Protein AF-A0A4Q4NVP1-F1 (afdb_monomer)

pLDDT: mean 74.46, std 16.48, range [39.47, 94.62]

Organism: Alternaria alternata (NCBI:txid5599)

Secondary structure (DSSP, 8-state):
-------------------------TT-SS-TT-EEE-SSSTTEEEEEETTEEEEEEE---SSS-EEE-TTS-EEE----PPP-

Solvent-accessible surface area (backbone atoms only — not comparable to full-atom values): 5457 Å² total; per-residue (Å²): 134,85,83,80,85,84,76,85,78,74,78,75,73,76,74,75,79,75,67,79,72,74,76,75,66,87,81,40,94,38,58,74,72,42,46,29,51,40,93,89,42,83,35,22,26,24,31,18,52,95,38,37,81,38,82,76,49,66,24,73,44,99,87,49,58,28,36,46,38,96,72,23,44,69,39,77,60,70,75,80,74,73,87,129

Radius of gyration: 27.89 Å; Cα contacts (8 Å, |Δi|>4): 116; chains: 1; bounding box: 49×51×80 Å

Foldseek 3Di:
DDDDDDDPPPPPPPPPPPPPPPPPPVPAPDDAQQKAADPVDWQWIWGQDPSDTDTDDGLDDPVFRWGQDGRRDTDGPDPPPPDD

Mean predicted aligned error: 15.38 Å

Nearest PDB structures (foldseek):
  5hbf-assembly3_B  TM=6.694E-01  e=4.512E-01  Homo sapiens
  5hbf-assembly3_A  TM=6.475E-01  e=1.493E+00  Homo sapiens

Structure (mmCIF, N/CA/C/O backbone):
data_AF-A0A4Q4NVP1-F1
#
_entry.id   AF-A0A4Q4NVP1-F1
#
loop_
_atom_site.group_PDB
_atom_site.id
_atom_site.type_symbol
_atom_site.label_atom_id
_atom_site.label_alt_id
_atom_site.label_comp_id
_atom_site.label_asym_id
_atom_site.label_entity_id
_atom_site.label_seq_id
_atom_site.pdbx_PDB_ins_code
_atom_site.Cartn_x
_atom_site.Cartn_y
_atom_site.Cartn_z
_atom_site.occupancy
_atom_site.B_iso_or_equiv
_atom_site.auth_seq_id
_atom_site.auth_comp_id
_atom_site.auth_asym_id
_atom_site.auth_atom_id
_atom_site.pdbx_PDB_model_num
ATOM 1 N N . MET A 1 1 ? -15.506 -42.865 68.857 1.00 39.47 1 MET A N 1
ATOM 2 C CA . MET A 1 1 ? -14.708 -43.217 67.663 1.00 39.47 1 MET A CA 1
ATOM 3 C C . MET A 1 1 ? -15.518 -42.864 66.421 1.00 39.47 1 MET A C 1
ATOM 5 O O . MET A 1 1 ? -16.657 -43.291 66.363 1.00 39.47 1 MET A O 1
ATOM 9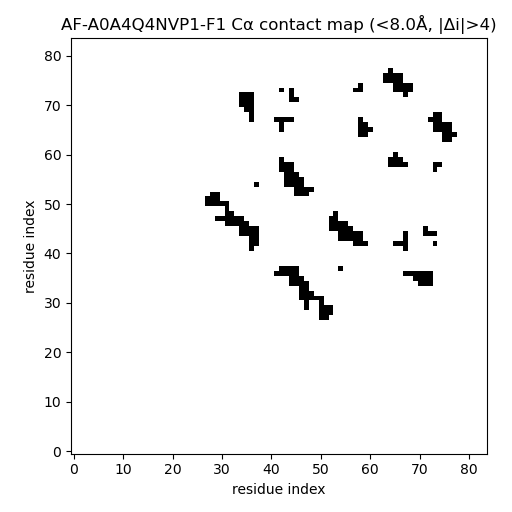 N N . LYS A 1 2 ? -14.899 -42.115 65.489 1.00 41.12 2 LYS A N 1
ATOM 10 C CA . LYS A 1 2 ? -15.254 -41.872 64.065 1.00 41.12 2 LYS A CA 1
ATOM 11 C C . LYS A 1 2 ? -16.609 -41.184 63.795 1.00 41.12 2 LYS A C 1
ATOM 13 O O . LYS A 1 2 ? -17.649 -41.801 63.936 1.00 41.12 2 LYS A O 1
ATOM 18 N N . LEU A 1 3 ? -16.643 -39.856 63.640 1.00 41.22 3 LEU A N 1
ATOM 19 C CA 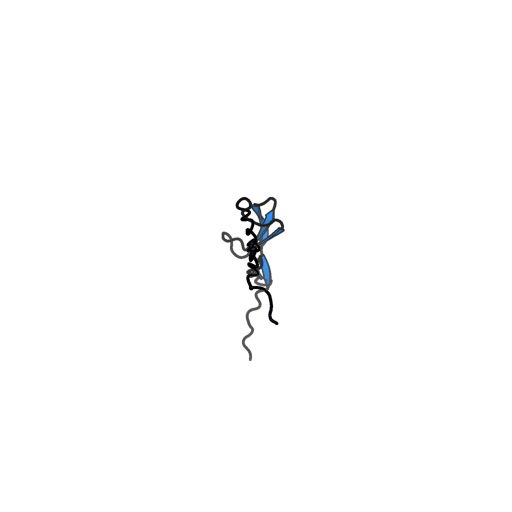. LEU A 1 3 ? -16.239 -38.980 62.512 1.00 41.22 3 LEU A CA 1
ATOM 20 C C . LEU A 1 3 ? -17.336 -38.815 61.450 1.00 41.22 3 LEU A C 1
ATOM 22 O O . LEU A 1 3 ? -17.877 -39.774 60.916 1.00 41.22 3 LEU A O 1
ATOM 26 N N . LEU A 1 4 ? -17.632 -37.536 61.238 1.00 46.75 4 LEU A N 1
ATOM 27 C CA . LEU A 1 4 ? -18.791 -36.929 60.605 1.00 46.75 4 LEU A CA 1
ATOM 28 C C . LEU A 1 4 ? -18.925 -37.311 59.130 1.00 46.75 4 LEU A C 1
ATOM 30 O O . LEU A 1 4 ? -17.943 -37.402 58.394 1.00 46.75 4 LEU A O 1
ATOM 34 N N . THR A 1 5 ? -20.173 -37.500 58.712 1.00 52.91 5 THR A N 1
ATOM 35 C CA . THR A 1 5 ? -20.574 -37.742 57.332 1.00 52.91 5 THR A CA 1
ATOM 36 C C . THR A 1 5 ? -20.158 -36.583 56.437 1.00 52.91 5 THR A C 1
ATOM 38 O O . THR A 1 5 ? -20.697 -35.480 56.496 1.00 52.91 5 THR A O 1
ATOM 41 N N . SER A 1 6 ? -19.174 -36.909 55.608 1.00 52.59 6 SER A N 1
ATOM 42 C CA . SER A 1 6 ? -18.900 -36.392 54.276 1.00 52.59 6 SER A CA 1
ATOM 43 C C . SER A 1 6 ? -20.124 -35.798 53.579 1.00 52.59 6 SER A C 1
ATOM 45 O O . SER A 1 6 ? -21.118 -36.496 53.388 1.00 52.59 6 SER A O 1
ATOM 47 N N . SER A 1 7 ? -20.013 -34.544 53.143 1.00 50.31 7 SER A N 1
ATOM 48 C CA . SER A 1 7 ? -20.477 -34.073 51.829 1.00 50.31 7 SER A CA 1
ATOM 49 C C . SER A 1 7 ? -20.128 -32.598 51.699 1.00 50.31 7 SER A C 1
ATOM 51 O O . SER A 1 7 ? -20.937 -31.706 51.938 1.00 50.31 7 SER A O 1
ATOM 53 N N . ILE A 1 8 ? -18.875 -32.346 51.333 1.00 61.72 8 ILE A N 1
ATOM 54 C CA . ILE A 1 8 ? -18.463 -31.049 50.813 1.00 61.72 8 ILE A CA 1
ATOM 55 C C . ILE A 1 8 ? -19.012 -31.011 49.385 1.00 61.72 8 ILE A C 1
ATOM 57 O O . ILE A 1 8 ? -18.389 -31.523 48.459 1.00 61.72 8 ILE A O 1
ATOM 61 N N . PHE A 1 9 ? -20.217 -30.468 49.205 1.00 52.22 9 PHE A N 1
ATOM 62 C CA . PHE A 1 9 ? -20.664 -30.029 47.886 1.00 52.22 9 PHE A CA 1
ATOM 63 C C . PHE A 1 9 ? -19.893 -28.755 47.563 1.00 52.22 9 PHE A C 1
ATOM 65 O O . PHE A 1 9 ? -20.372 -27.638 47.757 1.00 52.22 9 PHE A O 1
ATOM 72 N N . THR A 1 10 ? -18.647 -28.928 47.132 1.00 55.22 10 THR A N 1
ATOM 73 C CA . THR A 1 10 ? -17.866 -27.861 46.521 1.00 55.22 10 THR A CA 1
ATOM 74 C C . THR A 1 10 ? -18.590 -27.507 45.230 1.00 55.22 10 THR A C 1
ATOM 76 O O . THR A 1 10 ? -18.452 -28.187 44.214 1.00 55.22 10 THR A O 1
ATOM 79 N N . ALA A 1 11 ? -19.443 -26.486 45.295 1.00 57.31 11 ALA A N 1
ATOM 80 C CA . ALA A 1 11 ? -20.017 -25.863 44.122 1.00 57.31 11 ALA A CA 1
ATOM 81 C C . ALA A 1 11 ? -18.844 -25.343 43.285 1.00 57.31 11 ALA A C 1
ATOM 83 O O . ALA A 1 11 ? -18.231 -24.327 43.609 1.00 57.31 11 ALA A O 1
ATOM 84 N N . LEU A 1 12 ? -18.491 -26.096 42.244 1.00 52.53 12 LEU A N 1
ATOM 85 C CA . LEU A 1 12 ? -17.634 -25.630 41.169 1.00 52.53 12 LEU A CA 1
ATOM 86 C C . LEU A 1 12 ? -18.389 -24.479 40.513 1.00 52.53 12 LEU A C 1
ATOM 88 O O . LEU A 1 12 ? -19.228 -24.687 39.639 1.00 52.53 12 LEU 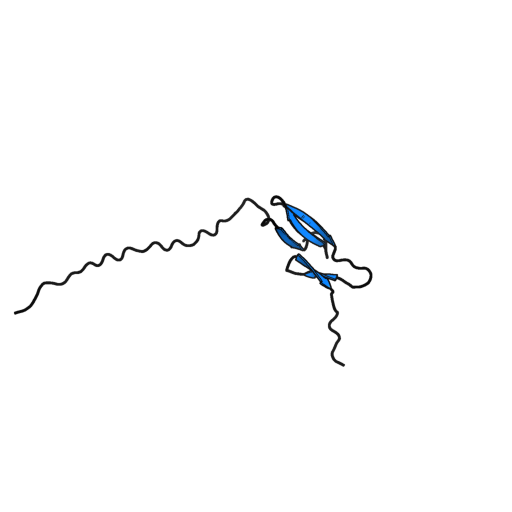A O 1
ATOM 92 N N . THR A 1 13 ? -18.144 -23.258 40.986 1.00 56.94 13 THR A N 1
ATOM 93 C CA . THR A 1 13 ? -18.507 -22.065 40.239 1.00 56.94 13 THR A CA 1
ATOM 94 C C . THR A 1 13 ? -17.767 -22.196 38.921 1.00 56.94 13 THR A C 1
ATOM 96 O O . THR A 1 13 ? -16.537 -22.121 38.899 1.00 56.94 13 THR A O 1
ATOM 99 N N . LEU A 1 14 ? -18.500 -22.486 37.844 1.00 53.47 14 LEU A N 1
ATOM 100 C CA . LEU A 1 14 ? -17.984 -22.355 36.494 1.00 53.47 14 LEU A CA 1
ATOM 101 C C . LEU A 1 14 ? -17.518 -20.907 36.377 1.00 53.47 14 LEU A C 1
ATOM 103 O O . LEU A 1 14 ? -18.326 -20.003 36.179 1.00 53.47 14 LEU A O 1
ATOM 107 N N . SER A 1 15 ? -16.220 -20.688 36.569 1.00 53.19 15 SER A N 1
ATOM 108 C CA . SER A 1 15 ? -15.558 -19.458 36.182 1.00 53.19 15 SER A CA 1
ATOM 109 C C . SER A 1 15 ? -15.796 -19.342 34.691 1.00 53.19 15 SER A C 1
ATOM 111 O O . SER A 1 15 ? -15.201 -20.075 33.900 1.00 53.19 15 SER A O 1
ATOM 113 N N . SER A 1 16 ? -16.768 -18.509 34.339 1.00 58.16 16 SER A N 1
ATOM 114 C CA . SER A 1 16 ? -17.151 -18.195 32.978 1.00 58.16 16 SER A CA 1
ATOM 115 C C . SER A 1 16 ? -15.879 -17.951 32.181 1.00 58.16 16 SER A C 1
ATOM 117 O O . SER A 1 16 ? -15.158 -16.990 32.444 1.00 58.16 16 SER A O 1
ATOM 119 N N . LEU A 1 17 ? -15.581 -18.843 31.233 1.00 50.72 17 LEU A N 1
ATOM 120 C CA . LEU A 1 17 ? -14.598 -18.565 30.202 1.00 50.72 17 LEU A CA 1
ATOM 121 C C . LEU A 1 17 ? -15.148 -17.379 29.413 1.00 50.72 17 LEU A C 1
ATOM 123 O O . LEU A 1 17 ? -15.924 -17.547 28.474 1.00 50.72 17 LEU A O 1
ATOM 127 N N . THR A 1 18 ? -14.782 -16.165 29.810 1.00 58.50 18 THR A N 1
ATOM 128 C CA . THR A 1 18 ? -14.860 -15.010 28.929 1.00 58.50 18 THR A CA 1
ATOM 129 C C . THR A 1 18 ? -13.863 -15.278 27.818 1.00 58.50 18 THR A C 1
ATOM 131 O O . THR A 1 18 ? -12.687 -14.929 27.920 1.00 58.50 18 THR A O 1
ATOM 134 N N . LEU A 1 19 ? -14.333 -15.953 26.764 1.00 60.59 19 LEU A N 1
ATOM 135 C CA . LEU A 1 19 ? -13.724 -15.827 25.452 1.00 60.59 19 LEU A CA 1
ATOM 136 C C . LEU A 1 19 ? -13.541 -14.323 25.234 1.00 60.59 19 LEU A C 1
ATOM 138 O O . LEU A 1 19 ? -14.516 -13.585 25.416 1.00 60.59 19 LEU A O 1
ATOM 142 N N . PRO A 1 20 ? -12.342 -13.842 24.868 1.00 58.88 20 PRO A N 1
ATOM 143 C CA . PRO A 1 20 ? -12.247 -12.497 24.352 1.00 58.88 20 PRO A CA 1
ATOM 144 C C . PRO A 1 20 ? -13.190 -12.472 23.153 1.00 58.88 20 PRO A C 1
ATOM 146 O O . PRO A 1 20 ? -12.944 -13.141 22.148 1.00 58.88 20 PRO A O 1
ATOM 149 N N . THR A 1 21 ? -14.320 -11.773 23.282 1.00 55.97 21 THR A N 1
ATOM 150 C CA . THR A 1 21 ? -15.085 -11.316 22.132 1.00 55.97 21 THR A CA 1
ATOM 151 C C . THR A 1 21 ? -14.062 -10.576 21.305 1.00 55.97 21 THR A C 1
ATOM 153 O O . THR A 1 21 ? -13.656 -9.471 21.665 1.00 55.97 21 THR A O 1
ATOM 156 N N . LEU A 1 22 ? -13.570 -11.246 20.262 1.00 56.31 22 LEU A N 1
ATOM 157 C CA . LEU A 1 22 ? -12.863 -10.633 19.165 1.00 56.31 22 LEU A CA 1
ATOM 158 C C . LEU A 1 22 ? -13.828 -9.541 18.730 1.00 56.31 22 LEU A C 1
ATOM 160 O O . LEU A 1 22 ? -14.869 -9.844 18.142 1.00 56.31 22 LEU A O 1
ATOM 164 N N . ALA A 1 23 ? -13.577 -8.321 19.205 1.00 54.50 23 A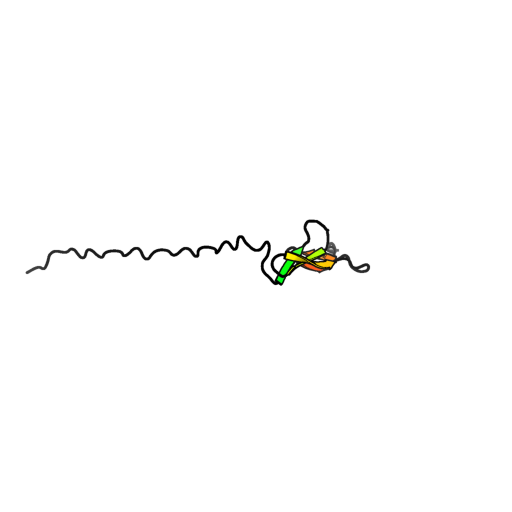LA A N 1
ATOM 165 C CA . ALA A 1 23 ? -14.358 -7.156 18.880 1.00 54.50 23 ALA A CA 1
ATOM 166 C C . ALA A 1 23 ? -14.236 -7.066 17.372 1.00 54.50 23 ALA A C 1
ATOM 168 O O . ALA A 1 23 ? -13.208 -6.680 16.819 1.00 54.50 23 ALA A O 1
ATOM 169 N N . ASN A 1 24 ? -15.255 -7.607 16.724 1.00 56.59 24 ASN A N 1
ATOM 170 C CA . ASN A 1 24 ? -15.429 -7.560 15.307 1.00 56.59 24 ASN A CA 1
ATOM 171 C C . ASN A 1 24 ? -15.786 -6.102 15.067 1.00 56.59 24 ASN A C 1
ATOM 173 O O . ASN A 1 24 ? -16.958 -5.729 15.133 1.00 56.59 24 ASN A O 1
ATOM 177 N N . ASP A 1 25 ? -14.750 -5.276 14.932 1.00 56.81 25 ASP A N 1
ATOM 178 C CA . ASP A 1 25 ? -14.825 -3.914 14.433 1.00 56.81 25 ASP A CA 1
ATOM 179 C C . ASP A 1 25 ? -15.299 -4.020 12.981 1.00 56.81 25 ASP A C 1
ATOM 181 O O . ASP A 1 25 ? -14.541 -3.934 12.022 1.00 56.81 25 ASP A O 1
ATOM 185 N N . ARG A 1 26 ? -16.591 -4.322 12.817 1.00 57.31 26 ARG A N 1
ATOM 186 C CA . ARG A 1 26 ? -17.288 -4.440 11.532 1.00 57.31 26 ARG A CA 1
ATOM 187 C C . ARG A 1 26 ? -17.530 -3.066 10.905 1.00 57.31 26 ARG A C 1
ATOM 189 O O . ARG A 1 26 ? -18.482 -2.901 10.149 1.00 57.31 26 ARG A O 1
ATOM 196 N N . THR A 1 27 ? -16.726 -2.066 11.249 1.00 58.91 27 THR A N 1
ATOM 197 C CA . THR A 1 27 ? -16.984 -0.666 10.898 1.00 58.91 27 THR A CA 1
ATOM 198 C C . THR A 1 27 ? -15.801 0.047 10.272 1.00 58.91 27 THR A C 1
ATOM 200 O O . THR A 1 27 ? -15.999 1.125 9.713 1.00 58.91 27 THR A O 1
ATOM 203 N N . LYS A 1 28 ? -14.604 -0.544 10.276 1.00 59.12 28 LYS A N 1
ATOM 204 C CA . LYS A 1 28 ? -13.508 -0.057 9.443 1.00 59.12 28 LYS A CA 1
ATOM 205 C C . LYS A 1 28 ? -13.002 -1.159 8.523 1.00 59.12 28 LYS A C 1
ATOM 207 O O . LYS A 1 28 ? -12.594 -2.220 8.980 1.00 59.12 28 LYS A O 1
ATOM 212 N N . ASP A 1 29 ? -12.943 -0.857 7.226 1.00 79.19 29 ASP A N 1
ATOM 213 C CA . ASP A 1 29 ? -12.322 -1.712 6.201 1.00 79.19 29 ASP A CA 1
ATOM 214 C C . ASP A 1 29 ? -10.818 -1.947 6.453 1.00 79.19 29 ASP A C 1
ATOM 216 O O . ASP A 1 29 ? -10.166 -2.701 5.722 1.00 79.19 29 ASP A O 1
ATOM 220 N N . CYS A 1 30 ? -10.247 -1.251 7.443 1.00 88.19 30 CYS A N 1
ATOM 221 C CA . CYS A 1 30 ? -8.849 -1.311 7.824 1.00 88.19 30 CYS A CA 1
ATOM 222 C C . CYS A 1 30 ? -8.563 -0.726 9.206 1.00 88.19 30 CYS A C 1
ATOM 224 O O . CYS A 1 30 ? -9.279 0.153 9.696 1.00 88.19 30 CYS A O 1
ATOM 226 N N . LYS A 1 31 ? -7.461 -1.158 9.823 1.00 90.75 31 LYS A N 1
ATOM 227 C CA . LYS A 1 31 ? -6.966 -0.560 11.063 1.00 90.75 31 LYS A CA 1
ATOM 228 C C . LYS A 1 31 ? -6.157 0.696 10.749 1.00 90.75 31 LYS A C 1
ATOM 230 O O . LYS A 1 31 ? -5.289 0.672 9.889 1.00 90.75 31 LYS A O 1
ATOM 235 N N . GLU A 1 32 ? -6.404 1.796 11.458 1.00 91.94 32 GLU A N 1
ATOM 236 C CA . GLU A 1 32 ? -5.699 3.066 11.221 1.00 91.94 32 GLU A CA 1
ATOM 237 C C . GLU A 1 32 ? -4.170 2.882 11.210 1.00 91.94 32 GLU A C 1
ATOM 239 O O . GLU A 1 32 ? -3.605 2.254 12.110 1.00 91.94 32 GLU A O 1
ATOM 244 N N . GLY A 1 33 ? -3.506 3.416 10.182 1.00 90.50 33 GLY A N 1
ATOM 245 C CA . GLY A 1 33 ? -2.059 3.300 9.994 1.00 90.50 33 GLY A CA 1
ATOM 246 C C . GLY A 1 33 ? -1.577 1.963 9.419 1.00 90.50 33 GLY A C 1
ATOM 247 O O . GLY A 1 33 ? -0.419 1.890 9.000 1.00 90.50 33 GLY A O 1
ATOM 248 N N . GLU A 1 34 ? -2.438 0.943 9.342 1.00 92.44 34 GLU A N 1
ATOM 249 C CA . GLU A 1 34 ? -2.152 -0.326 8.667 1.00 92.44 34 GLU A CA 1
ATOM 250 C C . GLU A 1 34 ? -1.783 -0.076 7.206 1.00 92.44 34 GLU A C 1
ATOM 252 O O . GLU A 1 34 ? -2.331 0.819 6.557 1.00 92.44 34 GLU A O 1
ATOM 257 N N . ARG A 1 35 ? -0.834 -0.857 6.689 1.00 94.00 35 ARG A N 1
ATOM 258 C CA . ARG A 1 35 ? -0.368 -0.778 5.305 1.00 94.00 35 ARG A CA 1
ATOM 259 C C . ARG A 1 35 ? -0.657 -2.088 4.592 1.00 94.00 35 ARG A C 1
ATOM 261 O O . ARG A 1 35 ? -0.589 -3.152 5.200 1.00 94.00 35 ARG A O 1
ATOM 268 N N . ARG A 1 36 ? -0.952 -2.005 3.297 1.00 91.19 36 ARG A N 1
ATOM 269 C CA . ARG A 1 36 ? -1.143 -3.172 2.427 1.00 91.19 36 ARG A CA 1
ATOM 270 C C . ARG A 1 36 ? -0.756 -2.865 0.989 1.00 91.19 36 ARG A C 1
ATOM 272 O O . ARG A 1 36 ? -0.688 -1.701 0.595 1.00 91.19 36 ARG A O 1
ATOM 279 N N . CYS A 1 37 ? -0.608 -3.907 0.183 1.00 92.00 37 CYS A N 1
ATOM 280 C CA . CYS A 1 37 ? -0.572 -3.757 -1.267 1.00 92.00 37 CYS A CA 1
ATOM 281 C C . CYS A 1 37 ? -1.973 -3.515 -1.826 1.00 92.00 37 CYS A C 1
ATOM 283 O O . CYS A 1 37 ? -2.951 -4.116 -1.376 1.00 92.00 37 CYS A O 1
ATOM 285 N N . SER A 1 38 ? -2.070 -2.623 -2.806 1.00 90.69 38 SER A N 1
ATOM 286 C CA . SER A 1 38 ? -3.314 -2.365 -3.520 1.00 90.69 38 SER A CA 1
ATOM 287 C C . SER A 1 38 ? -3.725 -3.611 -4.314 1.00 90.69 38 SER A C 1
ATOM 289 O O . SER A 1 38 ? -2.957 -4.062 -5.159 1.00 90.69 38 SER A O 1
ATOM 291 N N . PRO A 1 39 ? -4.943 -4.144 -4.121 1.00 87.12 39 PRO A N 1
ATOM 292 C CA . PRO A 1 39 ? -5.429 -5.275 -4.914 1.00 87.12 39 PRO A CA 1
ATOM 293 C C . PRO A 1 39 ? -5.809 -4.878 -6.350 1.00 87.12 39 PRO A C 1
ATOM 295 O O . PRO A 1 39 ? -5.993 -5.741 -7.197 1.00 87.12 39 PRO A O 1
ATOM 298 N N . ALA A 1 40 ? -5.969 -3.578 -6.621 1.00 88.50 40 ALA A N 1
ATOM 299 C CA . ALA A 1 40 ? -6.390 -3.059 -7.923 1.00 88.50 40 ALA A CA 1
ATOM 300 C C . ALA A 1 40 ? -5.225 -2.546 -8.783 1.00 88.50 40 ALA A C 1
ATOM 302 O O . ALA A 1 40 ? -5.408 -2.276 -9.967 1.00 88.50 40 ALA A O 1
ATOM 303 N N . LYS A 1 41 ? -4.052 -2.328 -8.178 1.00 86.12 41 LYS A N 1
ATOM 304 C CA . LYS A 1 41 ? -2.875 -1.772 -8.850 1.00 86.12 41 LYS A CA 1
ATOM 305 C C . LYS A 1 41 ? -1.629 -2.472 -8.332 1.00 86.12 41 LYS A C 1
ATOM 307 O O . LYS A 1 41 ? -1.261 -2.290 -7.172 1.00 86.12 41 LYS A O 1
ATOM 312 N N . ASP A 1 42 ? -0.965 -3.218 -9.203 1.00 84.38 42 ASP A N 1
ATOM 313 C CA . ASP A 1 42 ? 0.287 -3.881 -8.854 1.00 84.38 42 ASP A CA 1
ATOM 314 C C . ASP A 1 42 ? 1.326 -2.870 -8.363 1.00 84.38 42 ASP A C 1
ATOM 316 O O . ASP A 1 42 ? 1.351 -1.710 -8.786 1.00 84.38 42 ASP A O 1
ATOM 320 N N . ASN A 1 43 ? 2.183 -3.313 -7.442 1.00 86.25 43 ASN A N 1
ATOM 321 C CA . ASN A 1 43 ? 3.302 -2.524 -6.926 1.00 86.25 43 ASN A CA 1
ATOM 322 C C . ASN A 1 43 ? 2.900 -1.160 -6.344 1.00 86.25 43 ASN A C 1
ATOM 324 O O . ASN A 1 43 ? 3.666 -0.207 -6.409 1.00 86.25 43 ASN A O 1
ATOM 328 N N . THR A 1 44 ? 1.716 -1.041 -5.745 1.00 90.12 44 THR A N 1
ATOM 329 C CA . THR A 1 44 ? 1.341 0.163 -4.993 1.00 90.1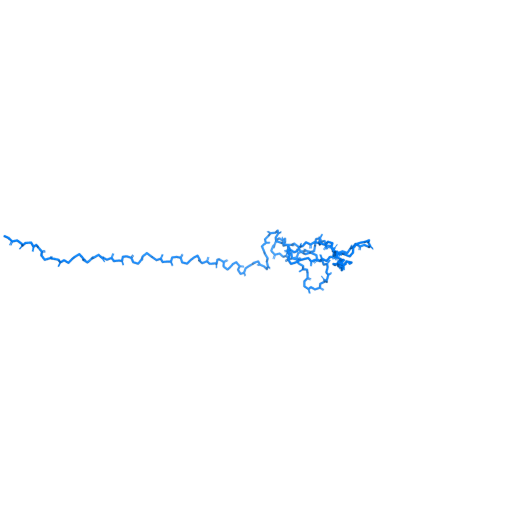2 44 THR A CA 1
ATOM 330 C C . THR A 1 44 ? 0.959 -0.166 -3.566 1.00 90.12 44 THR A C 1
ATOM 332 O O . THR A 1 44 ? 0.287 -1.161 -3.303 1.00 90.12 44 THR A O 1
ATOM 335 N N . VAL A 1 45 ? 1.375 0.696 -2.643 1.00 93.69 45 VAL A N 1
ATOM 336 C CA . VAL A 1 45 ? 1.055 0.598 -1.223 1.00 93.69 45 VAL A CA 1
ATOM 337 C C . VAL A 1 45 ? -0.100 1.534 -0.897 1.00 93.69 45 VAL A C 1
ATOM 339 O O . VAL A 1 45 ? -0.123 2.705 -1.290 1.00 93.69 45 VAL A O 1
ATOM 342 N N . GLN A 1 46 ? -1.044 1.009 -0.128 1.00 94.62 46 GLN A N 1
ATOM 343 C CA . GLN A 1 46 ? -2.103 1.769 0.512 1.00 94.62 46 GLN A CA 1
ATOM 344 C C . GLN A 1 46 ? -1.881 1.796 2.023 1.00 94.62 46 GLN A C 1
ATOM 346 O O . GLN A 1 46 ? -1.417 0.814 2.604 1.00 94.62 46 GLN A O 1
ATOM 351 N N . GLN A 1 47 ? -2.246 2.904 2.656 1.00 94.50 47 GLN A N 1
ATOM 352 C CA . GLN A 1 47 ? -2.319 3.037 4.103 1.00 94.50 47 GLN A CA 1
ATOM 353 C C . GLN A 1 47 ? -3.753 3.343 4.515 1.00 94.50 47 GLN A C 1
ATOM 355 O 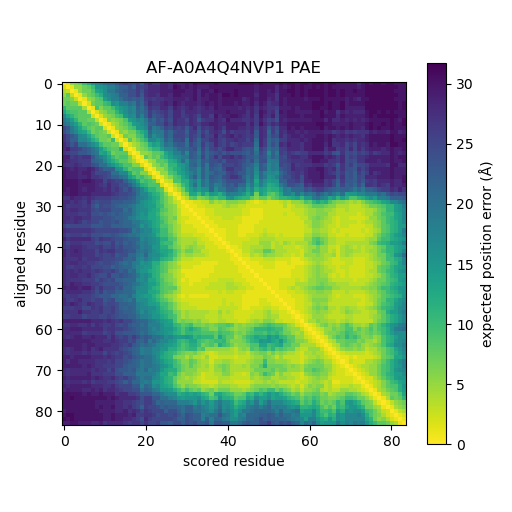O . GLN A 1 47 ? -4.440 4.142 3.878 1.00 94.50 47 GLN A O 1
ATOM 360 N N . CYS A 1 48 ? -4.194 2.718 5.597 1.00 93.75 48 CYS A N 1
ATOM 361 C CA . CYS A 1 48 ? -5.475 3.024 6.192 1.00 93.75 48 CYS A CA 1
ATOM 362 C C . CYS A 1 48 ? -5.448 4.408 6.841 1.00 93.75 48 CYS A C 1
ATOM 364 O O . CYS A 1 48 ? -4.694 4.631 7.794 1.00 93.75 48 CYS A O 1
ATOM 366 N N . LYS A 1 49 ? -6.289 5.308 6.338 1.00 93.00 49 LYS A N 1
ATOM 367 C CA . LYS A 1 49 ? -6.515 6.644 6.877 1.00 93.00 49 LYS A CA 1
ATOM 368 C C . LYS A 1 49 ? -8.002 6.884 7.052 1.00 93.00 49 LYS A C 1
ATOM 370 O O . LYS A 1 49 ? -8.780 6.697 6.117 1.00 93.00 49 LYS A O 1
ATOM 375 N N . ASN A 1 50 ? -8.412 7.271 8.254 1.00 90.94 50 ASN A N 1
ATOM 376 C CA . ASN A 1 50 ? -9.820 7.466 8.610 1.00 90.94 50 ASN A CA 1
ATOM 377 C C . ASN A 1 50 ? -10.708 6.252 8.264 1.00 90.94 50 ASN A C 1
ATOM 379 O O . ASN A 1 50 ? -11.852 6.407 7.837 1.00 90.94 50 ASN A O 1
ATOM 383 N N . GLY A 1 51 ? -10.177 5.035 8.435 1.00 90.00 51 GLY A N 1
ATOM 384 C CA . GLY A 1 51 ? -10.883 3.790 8.100 1.00 90.00 51 GLY A CA 1
ATOM 385 C C . GLY A 1 51 ? -11.046 3.505 6.601 1.00 90.00 51 GLY A C 1
ATOM 386 O O . GLY A 1 51 ? -11.842 2.641 6.244 1.00 90.00 51 GLY A O 1
ATOM 387 N N . LYS A 1 52 ? -10.315 4.211 5.728 1.00 91.75 52 LYS A N 1
ATOM 388 C CA . LYS A 1 52 ? -10.291 3.981 4.278 1.00 91.75 52 LYS A CA 1
ATOM 389 C C . LYS A 1 52 ? -8.874 3.727 3.789 1.00 91.75 52 LYS A C 1
ATOM 391 O O . LYS A 1 52 ? -7.915 4.287 4.305 1.00 91.75 52 LYS A O 1
ATOM 396 N N . TRP A 1 53 ? -8.745 2.912 2.750 1.00 92.00 53 TRP A N 1
ATOM 397 C CA . TRP A 1 53 ? -7.462 2.668 2.103 1.00 92.00 53 TRP A CA 1
ATOM 398 C C . TRP A 1 53 ? -7.102 3.806 1.155 1.00 92.00 53 TRP A C 1
ATOM 400 O O . TRP A 1 53 ? -7.696 3.942 0.085 1.00 92.00 53 TRP A O 1
ATOM 410 N N . GLU A 1 54 ? -6.103 4.596 1.530 1.00 94.06 54 GLU A N 1
ATOM 411 C CA . GLU A 1 54 ? -5.554 5.660 0.695 1.00 94.06 54 GLU A CA 1
ATOM 412 C C . GLU A 1 54 ? -4.209 5.245 0.111 1.00 94.06 54 GLU A C 1
ATOM 414 O O . GLU A 1 54 ? -3.397 4.602 0.771 1.00 94.06 54 GLU A O 1
ATOM 419 N N . TRP A 1 55 ? -3.956 5.612 -1.142 1.00 93.38 55 TRP A N 1
ATOM 420 C CA . TRP A 1 55 ? -2.660 5.377 -1.769 1.00 93.38 55 TRP A CA 1
ATOM 421 C C . TRP A 1 55 ? -1.586 6.266 -1.130 1.00 93.38 55 TRP A C 1
ATOM 423 O O . TRP A 1 55 ? -1.813 7.457 -0.921 1.00 93.38 55 TRP A O 1
ATOM 433 N N . VAL A 1 56 ? -0.423 5.685 -0.828 1.00 93.19 56 VAL A N 1
ATOM 434 C CA . VAL A 1 56 ? 0.694 6.411 -0.198 1.00 93.19 56 VAL A CA 1
ATOM 435 C C . VAL A 1 56 ? 2.009 6.295 -0.956 1.00 93.19 56 VAL A C 1
ATOM 437 O O . VAL A 1 56 ? 2.848 7.180 -0.826 1.00 93.19 56 VAL A O 1
ATOM 440 N N . GLU A 1 57 ? 2.214 5.219 -1.717 1.00 90.56 57 GLU A N 1
ATOM 441 C CA . GLU A 1 57 ? 3.506 4.938 -2.343 1.00 90.56 57 GLU A CA 1
ATOM 442 C C . GLU A 1 57 ? 3.351 4.000 -3.550 1.00 90.56 57 GLU A C 1
ATOM 444 O O . GLU A 1 57 ? 2.488 3.116 -3.564 1.00 90.56 57 GLU A O 1
ATOM 449 N N . THR A 1 58 ? 4.203 4.168 -4.562 1.00 89.94 58 THR A N 1
ATOM 450 C CA . THR A 1 58 ? 4.354 3.218 -5.674 1.00 89.94 58 THR A CA 1
ATOM 451 C C . THR A 1 58 ? 5.738 2.593 -5.588 1.00 89.94 58 THR A C 1
ATOM 453 O O . THR A 1 58 ? 6.740 3.300 -5.601 1.00 89.94 58 THR A O 1
ATOM 456 N N . CYS A 1 59 ? 5.788 1.267 -5.561 1.00 86.88 59 CYS A N 1
ATOM 457 C CA . CYS A 1 59 ? 6.995 0.452 -5.620 1.00 86.88 59 CYS A CA 1
ATOM 458 C C . CYS A 1 59 ? 7.465 0.317 -7.071 1.00 86.88 59 CYS A C 1
ATOM 460 O O . CYS A 1 59 ? 7.535 -0.779 -7.614 1.00 86.88 59 CYS A O 1
ATOM 462 N N . TYR A 1 60 ? 7.705 1.442 -7.737 1.00 81.44 60 TYR A N 1
ATOM 463 C CA . TYR A 1 60 ? 8.273 1.459 -9.076 1.00 81.44 60 TYR A CA 1
ATOM 464 C C . TYR A 1 60 ? 9.494 2.358 -9.054 1.00 81.44 60 TYR A C 1
ATOM 466 O O . TYR A 1 60 ? 9.386 3.567 -8.857 1.00 81.44 60 TYR A O 1
ATOM 474 N N . ASP A 1 61 ? 10.653 1.750 -9.252 1.00 75.31 61 ASP A N 1
ATOM 475 C CA . ASP A 1 61 ? 11.918 2.450 -9.377 1.00 75.31 61 ASP A CA 1
ATOM 476 C C . ASP A 1 61 ? 12.528 2.042 -10.721 1.00 75.31 61 ASP A C 1
ATOM 478 O O . ASP A 1 61 ? 12.553 0.864 -11.083 1.00 75.31 61 ASP A O 1
ATOM 482 N N . VAL A 1 62 ? 12.949 3.044 -11.493 1.00 74.81 62 VAL A N 1
ATOM 483 C CA . VAL A 1 62 ? 13.489 2.874 -12.850 1.00 74.81 62 VAL A CA 1
ATOM 484 C C . VAL A 1 62 ? 14.807 2.095 -12.822 1.00 74.81 62 VAL A C 1
ATOM 486 O O . VAL A 1 62 ? 15.161 1.441 -13.801 1.00 74.81 62 VAL A O 1
ATOM 489 N N . TYR A 1 63 ? 15.529 2.151 -11.704 1.00 76.75 63 TYR A N 1
ATOM 490 C CA . TYR A 1 63 ? 16.857 1.569 -11.555 1.00 76.75 63 TYR A CA 1
ATOM 491 C C . TYR A 1 63 ? 16.837 0.214 -10.857 1.00 76.75 63 TYR A C 1
ATOM 493 O O . TYR A 1 63 ? 17.730 -0.602 -11.085 1.00 76.75 63 TYR A O 1
ATOM 501 N N . VAL A 1 64 ? 15.846 -0.039 -9.997 1.00 70.94 64 VAL A N 1
ATOM 502 C CA . VAL A 1 64 ? 15.757 -1.289 -9.239 1.00 70.94 64 VAL A CA 1
ATOM 503 C C . VAL A 1 64 ? 14.310 -1.769 -9.221 1.00 70.94 64 VAL A C 1
ATOM 505 O O . VAL A 1 64 ? 13.477 -1.102 -8.609 1.00 70.94 64 VAL A O 1
ATOM 508 N N . PRO A 1 65 ? 13.975 -2.927 -9.818 1.00 74.06 65 PRO A N 1
ATOM 509 C CA . PRO A 1 65 ? 12.621 -3.449 -9.713 1.00 74.06 65 PRO A CA 1
ATOM 510 C C . PRO A 1 65 ? 12.281 -3.606 -8.229 1.00 74.06 65 PRO A C 1
ATOM 512 O O . PRO A 1 65 ? 12.962 -4.315 -7.487 1.00 74.06 65 PRO A O 1
ATOM 515 N N . SER A 1 66 ? 11.266 -2.879 -7.775 1.00 82.75 66 SER A N 1
ATOM 516 C CA . SER A 1 66 ? 10.723 -2.997 -6.429 1.00 82.75 66 SER A CA 1
ATOM 517 C C . SER A 1 66 ? 9.318 -3.564 -6.527 1.00 82.75 66 SER A C 1
ATOM 519 O O . SER A 1 66 ? 8.620 -3.380 -7.519 1.00 82.75 66 SER A O 1
ATOM 521 N N . VAL A 1 67 ? 8.937 -4.344 -5.527 1.00 87.38 67 VAL A N 1
ATOM 522 C CA . VAL A 1 67 ? 7.623 -4.974 -5.459 1.00 87.38 67 VAL A CA 1
ATOM 523 C C . VAL A 1 67 ? 7.006 -4.669 -4.114 1.00 87.38 67 VAL A C 1
ATOM 525 O O . VAL A 1 67 ? 7.708 -4.504 -3.111 1.00 87.38 67 VAL A O 1
ATOM 528 N N . CYS A 1 68 ? 5.683 -4.577 -4.102 1.00 88.69 68 CYS A N 1
ATOM 529 C CA . CYS A 1 68 ? 4.962 -4.474 -2.849 1.00 88.69 68 CYS A CA 1
ATOM 530 C C . CYS A 1 68 ? 4.947 -5.850 -2.165 1.00 88.69 68 CYS A C 1
ATOM 532 O O . CYS A 1 68 ? 4.514 -6.834 -2.763 1.00 88.69 68 CYS A O 1
ATOM 534 N N . ASP A 1 69 ? 5.460 -5.927 -0.937 1.00 86.75 69 ASP A N 1
ATOM 535 C CA . ASP A 1 69 ? 5.496 -7.158 -0.142 1.00 86.75 69 ASP A CA 1
ATOM 536 C C . ASP A 1 69 ? 4.221 -7.343 0.692 1.00 86.75 69 ASP A C 1
ATOM 538 O O . ASP A 1 69 ? 3.475 -6.395 0.924 1.00 86.75 69 ASP A O 1
ATOM 542 N N . VAL A 1 70 ? 3.992 -8.559 1.190 1.00 78.81 70 VAL A N 1
ATOM 543 C CA . VAL A 1 70 ? 2.829 -8.935 2.017 1.00 78.81 70 VAL A CA 1
ATOM 544 C C . VAL A 1 70 ? 2.591 -7.996 3.212 1.00 78.81 70 VAL A C 1
ATOM 546 O O . VAL A 1 70 ? 1.456 -7.862 3.658 1.00 78.81 70 VAL A O 1
ATOM 549 N N . GLY A 1 71 ? 3.630 -7.316 3.708 1.00 82.44 71 GLY A N 1
ATOM 550 C CA . GLY A 1 71 ? 3.532 -6.298 4.758 1.00 82.44 71 GLY A CA 1
ATOM 551 C C . GLY A 1 71 ? 3.056 -4.906 4.314 1.00 82.44 71 GLY A C 1
ATOM 552 O O . GLY A 1 71 ? 2.927 -4.025 5.160 1.00 82.44 71 GLY A O 1
ATOM 553 N N . GLY A 1 72 ? 2.820 -4.662 3.022 1.00 84.50 72 GLY A N 1
ATOM 554 C CA . GLY A 1 72 ? 2.474 -3.331 2.514 1.00 84.50 72 GLY A CA 1
ATOM 555 C C . GLY A 1 72 ? 3.667 -2.375 2.474 1.00 84.50 72 GLY A C 1
ATOM 556 O O . GLY A 1 72 ? 3.538 -1.188 2.789 1.00 84.50 72 GLY A O 1
ATOM 557 N N . PHE A 1 73 ? 4.838 -2.888 2.101 1.00 87.38 73 PHE A N 1
ATOM 558 C CA . PHE A 1 73 ? 6.055 -2.098 1.928 1.00 87.38 73 PHE A CA 1
ATOM 559 C C . PHE A 1 73 ? 6.710 -2.391 0.586 1.00 87.38 73 PHE A C 1
ATOM 561 O O . PHE A 1 73 ? 6.640 -3.507 0.071 1.00 87.38 73 PHE A O 1
ATOM 568 N N . CYS A 1 74 ? 7.384 -1.384 0.038 1.00 87.50 74 CYS A N 1
ATOM 569 C CA . CYS A 1 74 ? 8.192 -1.557 -1.153 1.00 87.50 74 CYS A CA 1
ATOM 570 C C . CYS A 1 74 ? 9.509 -2.235 -0.787 1.00 87.50 74 CYS A C 1
ATOM 572 O O . CYS A 1 74 ? 10.317 -1.698 -0.027 1.00 87.50 74 CYS A O 1
ATOM 574 N N . ARG A 1 75 ? 9.737 -3.425 -1.341 1.00 85.69 75 ARG A N 1
ATOM 575 C CA . ARG A 1 75 ? 11.012 -4.133 -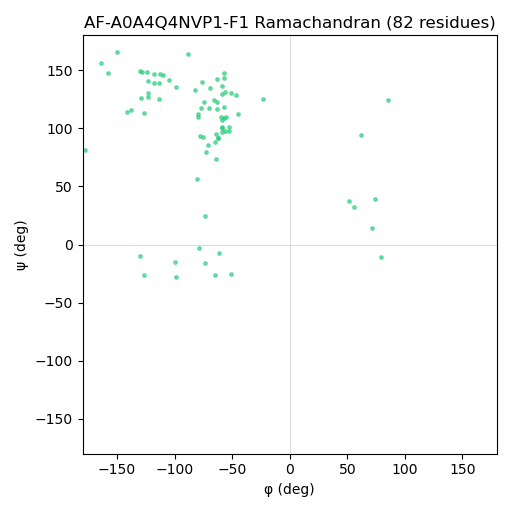1.225 1.00 85.69 75 ARG A CA 1
ATOM 576 C C . ARG A 1 75 ? 11.678 -4.213 -2.580 1.00 85.69 75 ARG A C 1
ATOM 578 O O . ARG A 1 75 ? 11.029 -4.475 -3.588 1.00 85.69 75 ARG A O 1
ATOM 585 N N . LYS A 1 76 ? 12.994 -4.013 -2.596 1.00 82.50 76 LYS A N 1
ATOM 586 C CA . LYS A 1 76 ? 13.807 -4.262 -3.787 1.00 82.50 76 LYS A CA 1
ATOM 587 C C . LYS A 1 76 ? 13.719 -5.748 -4.119 1.00 82.50 76 LYS A C 1
ATOM 589 O O . LYS A 1 76 ? 14.022 -6.594 -3.277 1.00 82.50 76 LYS A O 1
ATOM 594 N N . HIS A 1 77 ? 13.277 -6.051 -5.330 1.00 75.50 77 HIS A N 1
ATOM 595 C CA . HIS A 1 77 ? 13.297 -7.394 -5.868 1.00 75.50 77 HIS A CA 1
ATOM 596 C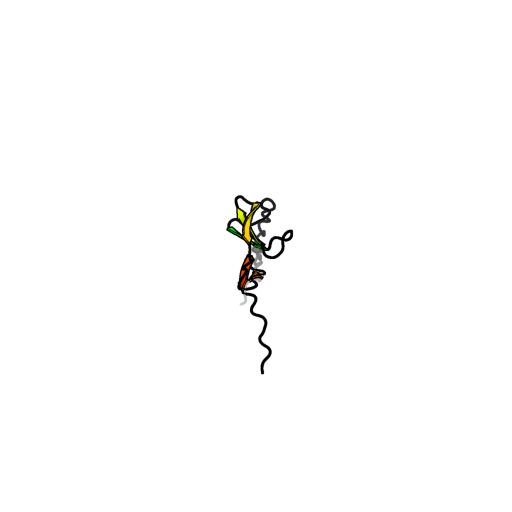 C . HIS A 1 77 ? 14.733 -7.683 -6.303 1.00 75.50 77 HIS A C 1
ATOM 598 O O . HIS A 1 77 ? 15.157 -7.308 -7.393 1.00 75.50 77 HIS A O 1
ATOM 604 N N . PHE A 1 78 ? 15.513 -8.293 -5.414 1.00 69.56 78 PHE A N 1
ATOM 605 C CA . PHE A 1 78 ? 16.795 -8.857 -5.805 1.00 69.56 78 PHE A CA 1
ATOM 606 C C . PHE A 1 78 ? 16.499 -10.198 -6.476 1.00 69.56 78 PHE A C 1
ATOM 608 O O . PHE A 1 78 ? 16.017 -11.100 -5.783 1.00 69.56 78 PHE A O 1
ATOM 615 N N . PRO A 1 79 ? 16.729 -10.354 -7.794 1.00 66.06 79 PRO A N 1
ATOM 616 C CA . PRO A 1 79 ? 16.670 -11.680 -8.384 1.00 66.06 79 PRO A CA 1
ATOM 617 C C . PRO A 1 79 ? 17.663 -12.550 -7.618 1.00 66.06 79 PRO A C 1
ATOM 619 O O . PRO A 1 79 ? 18.793 -12.124 -7.365 1.00 66.06 79 PRO A O 1
ATOM 622 N N . ALA A 1 80 ? 17.225 -13.734 -7.189 1.00 63.28 80 ALA A N 1
ATOM 623 C CA . ALA A 1 80 ? 18.123 -14.701 -6.584 1.00 63.28 80 ALA A CA 1
ATOM 624 C C . ALA A 1 80 ? 19.255 -14.940 -7.585 1.00 63.28 80 ALA A C 1
ATOM 626 O O . ALA A 1 80 ? 19.020 -15.481 -8.665 1.00 63.28 80 ALA A O 1
ATOM 627 N N . VAL A 1 81 ? 20.459 -14.462 -7.266 1.00 69.12 81 VAL A N 1
ATOM 628 C CA . VAL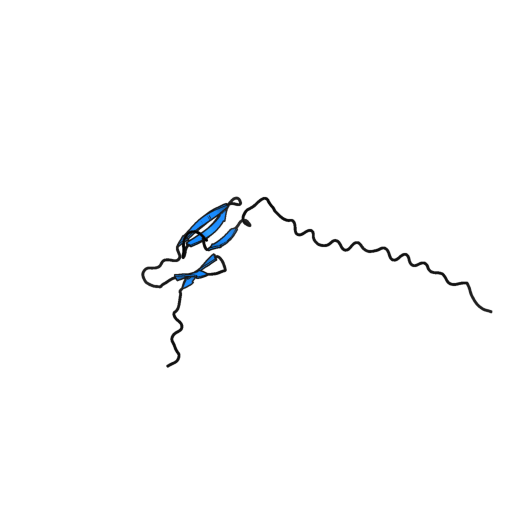 A 1 81 ? 21.637 -14.771 -8.069 1.00 69.12 81 VAL A CA 1
ATOM 629 C C . VAL A 1 81 ? 21.803 -16.284 -7.944 1.00 69.12 81 VAL A C 1
ATOM 631 O O . VAL A 1 81 ? 21.957 -16.761 -6.815 1.00 69.12 81 VAL A O 1
ATOM 634 N N . PRO A 1 82 ? 21.682 -17.061 -9.035 1.00 66.44 82 PRO A N 1
ATOM 635 C CA . PRO A 1 82 ? 21.915 -18.490 -8.943 1.00 66.44 82 PRO A CA 1
ATOM 636 C C . PRO A 1 82 ? 23.351 -18.700 -8.440 1.00 66.44 82 PRO A C 1
ATOM 638 O O . PRO A 1 82 ? 24.249 -17.976 -8.879 1.00 66.44 82 PRO A O 1
ATOM 641 N N . PRO A 1 83 ? 23.580 -19.629 -7.496 1.00 66.44 83 PRO A N 1
ATOM 642 C CA . PRO A 1 83 ? 24.934 -19.938 -7.064 1.00 66.44 83 PRO A CA 1
ATOM 643 C C . PRO A 1 83 ? 25.749 -20.400 -8.281 1.00 66.44 83 PRO A C 1
ATOM 645 O O . PRO A 1 83 ? 25.280 -21.240 -9.051 1.00 66.44 83 PRO A O 1
ATOM 648 N N . THR A 1 84 ? 26.922 -19.790 -8.468 1.00 75.69 84 THR A N 1
ATOM 649 C CA . THR A 1 84 ? 27.927 -20.151 -9.484 1.00 75.69 84 THR A CA 1
ATOM 650 C C . THR A 1 84 ? 28.588 -21.479 -9.180 1.00 75.69 84 THR A C 1
ATOM 652 O O . THR A 1 84 ? 28.892 -21.691 -7.982 1.00 75.69 84 THR A O 1
#

Sequence (84 aa):
MKLLTSSIFTALTLSSLTLPTLANDRTKDCKEGERRCSPAKDNTVQQCKNGKWEWVETCYDVYVPSVCDVGGFCRKHFPAVPPT